Protein AF-A0A970CEX3-F1 (afdb_monomer_lite)

Radius of gyration: 16.03 Å; chains: 1; bounding box: 27×27×50 Å

Secondary structure (DSSP, 8-state):
--HHHHHHHHHHHHHHHTSSSSPPTTPEEEEEEEE-TTT--EEEEEE-TTT--EEEEE--------

Foldseek 3Di:
DPVVVVVVVVVVVVVVVPVADDDDPQWAFDPDWDADPVPRWIWTWTARPVVRDIDTHTPVPPPPDD

pLDDT: mean 70.4, std 14.4, range [39.81, 87.94]

Structure (mmCIF, N/CA/C/O backbone):
data_AF-A0A970CEX3-F1
#
_entry.id   AF-A0A970CEX3-F1
#
loop_
_atom_site.group_PDB
_atom_site.id
_atom_site.type_symbol
_atom_site.label_atom_id
_atom_site.label_alt_id
_atom_site.label_comp_id
_atom_site.label_asym_id
_atom_site.label_entity_id
_atom_site.label_se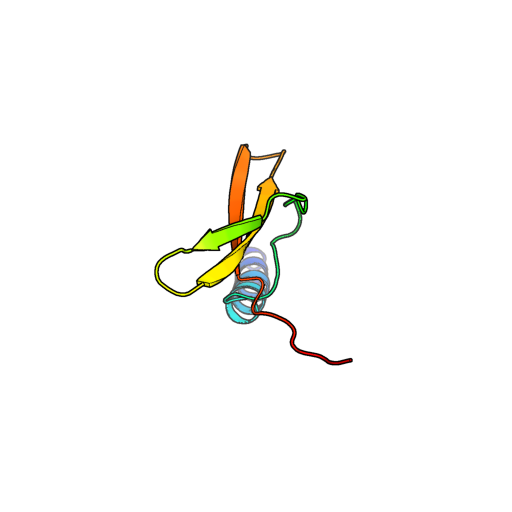q_id
_atom_site.pdbx_PDB_ins_code
_atom_site.Cartn_x
_atom_site.Cartn_y
_atom_site.Cartn_z
_atom_site.occupancy
_atom_site.B_iso_or_equiv
_atom_site.auth_seq_id
_atom_site.auth_comp_id
_atom_site.auth_asym_id
_atom_site.auth_atom_id
_atom_site.pdbx_PDB_model_num
ATOM 1 N N . MET A 1 1 ? -4.641 -0.779 32.473 1.00 58.16 1 MET A N 1
ATOM 2 C CA . MET A 1 1 ? -3.399 -0.409 31.753 1.00 58.16 1 MET A CA 1
ATOM 3 C C . MET A 1 1 ? -2.620 -1.663 31.314 1.00 58.16 1 MET A C 1
ATOM 5 O O . MET A 1 1 ? -1.455 -1.800 31.638 1.00 58.16 1 MET A O 1
ATOM 9 N N . ILE A 1 2 ? -3.254 -2.621 30.621 1.00 56.00 2 ILE A N 1
ATOM 10 C CA . ILE A 1 2 ? -2.594 -3.874 30.162 1.00 56.00 2 ILE A CA 1
ATOM 11 C C . ILE A 1 2 ? -2.949 -4.151 28.688 1.00 56.00 2 ILE A C 1
ATOM 13 O O . ILE A 1 2 ? -2.095 -4.538 27.898 1.00 56.00 2 ILE A O 1
ATOM 17 N N . LEU A 1 3 ? -4.179 -3.822 28.275 1.00 56.66 3 LEU A N 1
ATOM 18 C CA . LEU A 1 3 ? -4.662 -3.980 26.895 1.00 56.66 3 LEU A CA 1
ATOM 19 C C . LEU A 1 3 ? -3.895 -3.126 25.865 1.00 56.66 3 LEU A C 1
ATOM 21 O O . LEU A 1 3 ? -3.646 -3.586 24.755 1.00 56.66 3 LEU A O 1
ATOM 25 N N . ALA A 1 4 ? -3.464 -1.916 26.239 1.00 59.50 4 ALA A N 1
ATOM 26 C CA . ALA A 1 4 ? -2.729 -1.026 25.335 1.00 59.50 4 ALA A CA 1
ATOM 27 C C . ALA A 1 4 ? -1.340 -1.576 24.958 1.00 59.50 4 ALA A C 1
ATOM 29 O O . ALA A 1 4 ? -0.883 -1.388 23.834 1.00 59.50 4 ALA A O 1
ATOM 30 N N . VAL A 1 5 ? -0.686 -2.303 25.869 1.00 58.28 5 VAL A N 1
ATOM 31 C CA . VAL A 1 5 ? 0.682 -2.804 25.657 1.00 58.28 5 VAL A CA 1
ATOM 32 C C . VAL A 1 5 ? 0.681 -4.030 24.740 1.00 58.28 5 VAL A C 1
ATOM 34 O O . VAL A 1 5 ? 1.530 -4.144 23.860 1.00 58.28 5 VAL A O 1
ATOM 37 N N . ALA A 1 6 ? -0.321 -4.907 24.875 1.00 57.66 6 ALA A N 1
ATOM 38 C CA . ALA A 1 6 ? -0.489 -6.066 23.996 1.00 57.66 6 ALA A CA 1
ATOM 39 C C . ALA A 1 6 ? -0.808 -5.657 22.545 1.00 57.66 6 ALA A C 1
ATOM 41 O O . ALA A 1 6 ? -0.273 -6.248 21.607 1.00 57.66 6 ALA A O 1
ATOM 42 N N . GLY A 1 7 ? -1.625 -4.612 22.357 1.00 60.44 7 GLY A N 1
ATOM 43 C CA . GLY A 1 7 ? -1.938 -4.070 21.031 1.00 60.44 7 GLY A CA 1
ATOM 44 C C . GLY A 1 7 ? -0.705 -3.521 20.306 1.00 60.44 7 GLY A C 1
ATOM 45 O O . GLY A 1 7 ? -0.492 -3.830 19.134 1.00 60.44 7 GLY A O 1
ATOM 46 N N . ILE A 1 8 ? 0.153 -2.782 21.018 1.00 61.25 8 ILE A N 1
ATOM 47 C CA . ILE A 1 8 ? 1.393 -2.222 20.456 1.00 61.25 8 ILE A CA 1
ATOM 48 C C . IL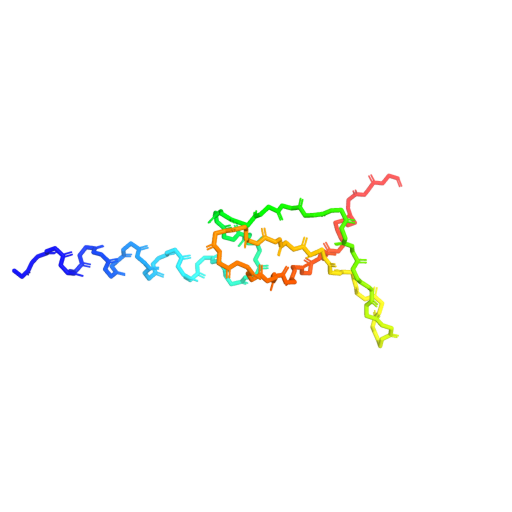E A 1 8 ? 2.406 -3.331 20.135 1.00 61.25 8 ILE A C 1
ATOM 50 O O . ILE A 1 8 ? 3.065 -3.270 19.102 1.00 61.25 8 ILE A O 1
ATOM 54 N N . PHE A 1 9 ? 2.498 -4.378 20.961 1.00 59.41 9 PHE A N 1
ATOM 55 C CA . PHE A 1 9 ? 3.475 -5.455 20.760 1.00 59.41 9 PHE A CA 1
ATOM 56 C C . PHE A 1 9 ? 3.160 -6.339 19.539 1.00 59.41 9 PHE A C 1
ATOM 58 O O . PHE A 1 9 ? 4.065 -6.756 18.813 1.00 59.41 9 PHE A O 1
ATOM 65 N N . ILE A 1 10 ? 1.874 -6.600 19.272 1.00 60.41 10 ILE A N 1
ATOM 66 C CA . ILE A 1 10 ? 1.440 -7.331 18.068 1.00 60.41 10 ILE A CA 1
ATOM 67 C C . ILE A 1 10 ? 1.610 -6.460 16.813 1.00 60.41 10 ILE A C 1
ATOM 69 O O . ILE A 1 10 ? 2.015 -6.969 15.764 1.00 60.41 10 ILE A O 1
ATOM 73 N N . TRP A 1 11 ? 1.345 -5.153 16.915 1.00 56.94 11 TRP A N 1
ATOM 74 C CA . TRP A 1 11 ? 1.512 -4.214 15.805 1.00 56.94 11 TRP A CA 1
ATOM 75 C C . TRP A 1 11 ? 2.991 -4.004 15.439 1.00 56.94 11 TRP A C 1
ATOM 77 O O . TRP A 1 11 ? 3.334 -4.164 14.270 1.00 56.94 11 TRP A O 1
ATOM 87 N N . ASP A 1 12 ? 3.887 -3.775 16.409 1.00 55.31 12 ASP A N 1
ATOM 88 C CA . ASP A 1 12 ? 5.326 -3.547 16.165 1.00 55.31 12 ASP A CA 1
ATOM 89 C C . ASP A 1 12 ? 6.000 -4.757 15.488 1.00 55.31 12 ASP A C 1
ATOM 91 O O . ASP A 1 12 ? 6.755 -4.602 14.523 1.00 55.31 12 ASP A O 1
ATOM 95 N N . ARG A 1 13 ? 5.644 -5.987 15.893 1.00 56.16 13 ARG A N 1
ATOM 96 C CA . ARG A 1 13 ? 6.200 -7.206 15.281 1.00 56.16 13 ARG A CA 1
ATOM 97 C C . ARG A 1 13 ? 5.687 -7.454 13.861 1.00 56.16 13 ARG A C 1
ATOM 99 O O . ARG A 1 13 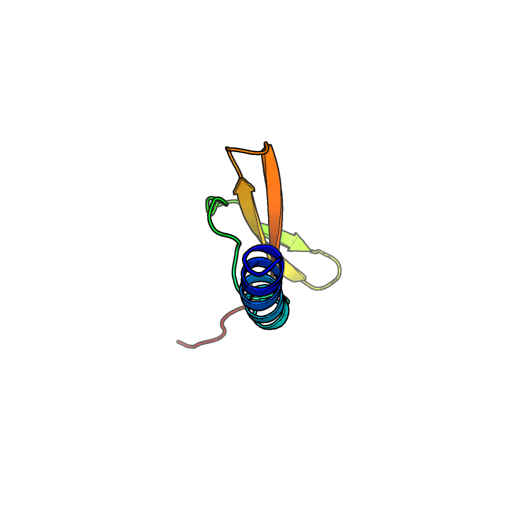? 6.435 -7.968 13.028 1.00 56.16 13 ARG A O 1
ATOM 106 N N . ARG A 1 14 ? 4.430 -7.102 13.570 1.00 56.19 14 ARG A N 1
ATOM 107 C CA . ARG A 1 14 ? 3.852 -7.237 12.224 1.00 56.19 14 ARG A CA 1
ATOM 108 C C . ARG A 1 14 ? 4.362 -6.146 11.286 1.00 56.19 14 ARG A C 1
ATOM 110 O O . ARG A 1 14 ? 4.647 -6.436 10.134 1.00 56.19 14 ARG A O 1
ATOM 117 N N . TYR A 1 15 ? 4.552 -4.928 11.785 1.00 54.62 15 TYR A N 1
ATOM 118 C CA . TYR A 1 15 ? 5.013 -3.795 10.985 1.00 54.62 15 TYR A CA 1
ATOM 119 C C . TYR A 1 15 ? 6.478 -3.948 10.537 1.00 54.62 15 TYR A C 1
ATOM 121 O O . TYR A 1 15 ? 6.815 -3.615 9.403 1.00 54.62 15 TYR A O 1
ATOM 129 N N . ARG A 1 16 ? 7.350 -4.527 11.380 1.00 53.22 16 ARG A N 1
ATOM 130 C CA . ARG A 1 16 ? 8.775 -4.726 11.039 1.00 53.22 16 ARG A CA 1
ATOM 131 C C . ARG A 1 16 ? 9.046 -5.873 10.067 1.00 53.22 16 ARG A C 1
ATOM 133 O O . ARG A 1 16 ? 10.010 -5.794 9.317 1.00 53.22 16 ARG A O 1
ATOM 140 N N . LYS A 1 17 ? 8.220 -6.926 10.044 1.00 50.38 17 LYS A N 1
ATOM 141 C CA . LYS A 1 17 ? 8.395 -8.042 9.090 1.00 50.38 17 LYS A CA 1
ATOM 142 C C . LYS A 1 17 ? 7.906 -7.726 7.675 1.00 50.38 17 LYS A C 1
ATOM 144 O O . LYS A 1 17 ? 8.229 -8.459 6.751 1.00 50.38 17 LYS A O 1
ATOM 149 N N . ASN A 1 18 ? 7.134 -6.656 7.512 1.00 51.91 18 ASN A N 1
ATOM 150 C CA . ASN A 1 18 ? 6.322 -6.427 6.323 1.00 51.91 18 ASN A CA 1
ATOM 151 C C . ASN A 1 18 ? 6.804 -5.241 5.475 1.00 51.91 18 ASN A C 1
ATOM 153 O O . ASN A 1 18 ? 6.031 -4.678 4.700 1.00 51.91 18 ASN A O 1
ATOM 157 N N . GLN A 1 19 ? 8.072 -4.850 5.633 1.00 48.62 19 GLN A N 1
ATOM 158 C CA . GLN A 1 19 ? 8.720 -3.787 4.865 1.00 48.62 19 GLN A CA 1
ATOM 159 C C . GLN A 1 19 ? 8.946 -4.215 3.403 1.00 48.62 19 GLN A C 1
ATOM 161 O O . GLN A 1 19 ? 10.073 -4.431 2.976 1.00 48.62 19 GLN A O 1
ATOM 166 N N . GLY A 1 20 ? 7.857 -4.350 2.642 1.00 51.66 20 GLY A N 1
ATOM 167 C CA . GLY A 1 20 ? 7.884 -4.357 1.177 1.00 51.66 20 GLY A CA 1
ATOM 168 C C . GLY A 1 20 ? 7.342 -5.601 0.474 1.00 51.66 20 GLY A C 1
ATOM 169 O O . GLY A 1 20 ? 7.128 -5.515 -0.727 1.00 51.66 20 GLY A O 1
ATOM 170 N N . ILE A 1 21 ? 7.080 -6.715 1.172 1.00 55.25 21 ILE A N 1
ATOM 171 C CA . ILE A 1 21 ? 6.778 -8.004 0.505 1.00 55.25 21 ILE A CA 1
ATOM 172 C C . ILE A 1 21 ? 5.309 -8.439 0.636 1.00 55.25 21 ILE A C 1
ATOM 174 O O . ILE A 1 21 ? 4.747 -8.991 -0.301 1.00 55.25 21 ILE A O 1
ATOM 178 N N . GLU A 1 22 ? 4.643 -8.177 1.760 1.00 60.88 22 GLU A N 1
ATOM 179 C CA . GLU A 1 22 ? 3.282 -8.690 1.971 1.00 60.88 22 GLU A CA 1
ATOM 180 C C . GLU A 1 22 ? 2.243 -7.593 1.732 1.00 60.88 22 GLU A C 1
ATOM 182 O O . GLU A 1 22 ? 2.212 -6.573 2.425 1.00 60.88 22 GLU A O 1
ATOM 187 N N . VAL A 1 23 ? 1.360 -7.799 0.763 1.00 64.56 23 VAL A N 1
ATOM 188 C CA . VAL A 1 23 ? 0.212 -6.917 0.565 1.00 64.56 23 VAL A CA 1
ATOM 189 C C . VAL A 1 23 ? -0.707 -6.998 1.794 1.00 64.56 23 VAL A C 1
ATOM 191 O O . VAL A 1 23 ? -1.031 -8.104 2.239 1.00 64.56 23 VAL A O 1
ATOM 194 N N . PRO A 1 24 ? -1.138 -5.861 2.379 1.00 65.94 24 PRO A N 1
ATOM 195 C CA . PRO A 1 24 ? -1.997 -5.884 3.555 1.00 65.94 24 PRO A CA 1
ATOM 196 C C . PRO A 1 24 ? -3.316 -6.610 3.264 1.00 65.94 24 PRO A C 1
ATOM 198 O O . PRO A 1 24 ? -3.906 -6.455 2.195 1.00 65.94 24 PRO A O 1
ATOM 201 N N . LYS A 1 25 ? -3.825 -7.376 4.236 1.00 62.81 25 LYS A N 1
ATOM 202 C CA . LYS A 1 25 ? -5.143 -8.019 4.117 1.00 62.81 25 LYS A CA 1
ATOM 203 C C . LYS A 1 25 ? -6.224 -6.958 3.866 1.00 62.81 25 LYS A C 1
ATOM 205 O O . LYS A 1 25 ? -6.290 -5.978 4.604 1.00 62.81 25 LYS A O 1
ATOM 210 N N . GLY A 1 26 ? -7.062 -7.173 2.852 1.00 71.44 26 GLY A N 1
ATOM 211 C CA . GLY A 1 26 ? -8.103 -6.227 2.417 1.00 71.44 26 GLY A CA 1
ATOM 212 C C . GLY A 1 26 ? -7.767 -5.455 1.138 1.00 71.44 26 GLY A C 1
ATOM 213 O O . GLY A 1 26 ? -8.573 -4.653 0.682 1.00 71.44 26 GLY A O 1
ATOM 214 N N . TYR A 1 27 ? -6.592 -5.695 0.565 1.00 78.69 27 TYR A N 1
ATOM 215 C CA . TYR A 1 27 ? -6.254 -5.274 -0.784 1.00 78.69 27 TYR A CA 1
ATOM 216 C C . TYR A 1 27 ? -6.454 -6.448 -1.746 1.00 78.69 27 TYR A C 1
ATOM 218 O O . TYR A 1 27 ? -5.821 -7.495 -1.598 1.00 78.69 27 TYR A O 1
ATOM 226 N N . ASP A 1 28 ? -7.325 -6.264 -2.728 1.00 80.62 28 ASP A N 1
ATOM 227 C CA . ASP A 1 28 ? -7.566 -7.208 -3.808 1.00 80.62 28 ASP A CA 1
ATOM 228 C C . ASP A 1 28 ? -6.486 -7.057 -4.879 1.00 80.62 28 ASP A C 1
ATOM 230 O O . ASP A 1 28 ? -6.166 -5.951 -5.331 1.00 80.62 28 ASP A O 1
ATOM 234 N N . ARG A 1 29 ? -5.904 -8.190 -5.282 1.00 80.69 29 ARG A N 1
ATOM 235 C CA . ARG A 1 29 ? -4.953 -8.242 -6.393 1.00 80.69 29 ARG A CA 1
ATOM 236 C C . ARG A 1 29 ? -5.698 -7.915 -7.675 1.00 80.69 29 ARG A C 1
ATOM 238 O O . ARG A 1 29 ? -6.614 -8.645 -8.044 1.00 80.69 29 ARG A O 1
ATO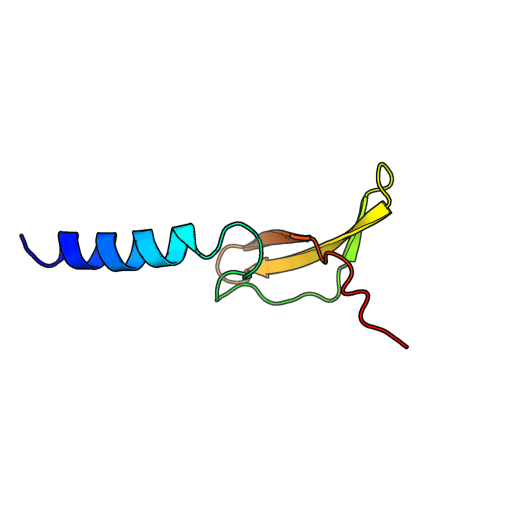M 245 N N . THR A 1 30 ? -5.283 -6.860 -8.365 1.00 85.50 30 THR A N 1
ATOM 246 C CA . THR A 1 30 ? -5.822 -6.561 -9.689 1.00 85.50 30 THR A CA 1
ATOM 247 C C . THR A 1 30 ? -4.926 -7.166 -10.766 1.00 85.50 30 THR A C 1
ATOM 249 O O . THR A 1 30 ? -3.758 -7.504 -10.544 1.00 85.50 30 THR A O 1
ATOM 252 N N . GLU A 1 31 ? -5.484 -7.329 -11.962 1.00 84.00 31 GLU A N 1
ATOM 253 C C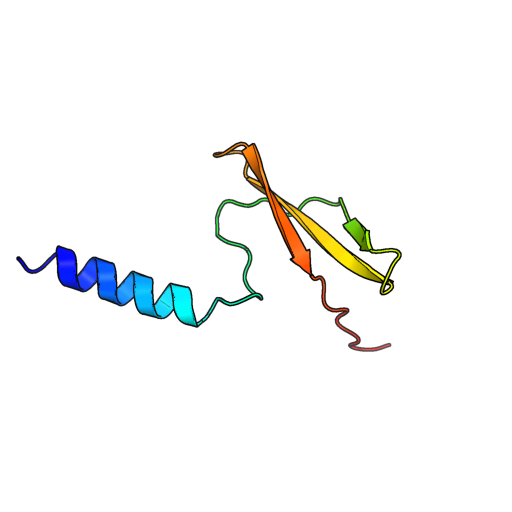A . GLU A 1 31 ? -4.719 -7.712 -13.153 1.00 84.00 31 GLU A CA 1
ATOM 254 C C . GLU A 1 31 ? -3.932 -6.528 -13.741 1.00 84.00 31 GLU A C 1
ATOM 256 O O . GLU A 1 31 ? -3.202 -6.684 -14.717 1.00 84.00 31 GLU A O 1
ATOM 261 N N . GLU A 1 32 ? -4.036 -5.345 -13.128 1.00 85.38 32 GLU A N 1
ATOM 262 C CA . GLU A 1 32 ? -3.361 -4.138 -13.579 1.00 85.38 32 GLU A CA 1
ATOM 263 C C . GLU A 1 32 ? -1.888 -4.164 -13.140 1.00 85.38 32 GLU A C 1
ATOM 265 O O . GLU A 1 32 ? -1.550 -4.237 -11.954 1.00 85.38 32 GLU A O 1
ATOM 270 N N . VAL A 1 33 ? -0.995 -4.125 -14.126 1.00 87.69 33 VAL A N 1
ATOM 271 C CA . VAL A 1 33 ? 0.454 -4.067 -13.929 1.00 87.69 33 VAL A CA 1
ATOM 272 C C . VAL A 1 33 ? 0.959 -2.813 -14.618 1.00 87.69 33 VAL A C 1
ATOM 274 O O . VAL A 1 33 ? 0.730 -2.622 -15.810 1.00 87.69 33 VAL A O 1
ATOM 277 N N . THR A 1 34 ? 1.664 -1.967 -13.876 1.00 85.50 34 THR A N 1
ATOM 278 C CA . THR A 1 34 ? 2.345 -0.801 -14.435 1.00 85.50 34 THR A CA 1
ATOM 279 C C . THR A 1 34 ? 3.835 -1.076 -14.564 1.00 85.50 34 THR A C 1
ATOM 281 O O . THR A 1 34 ? 4.418 -1.794 -13.751 1.00 85.50 34 THR A O 1
ATOM 284 N N . ILE A 1 35 ? 4.454 -0.542 -15.611 1.00 87.94 35 ILE A N 1
ATOM 285 C CA . ILE A 1 35 ? 5.879 -0.719 -15.887 1.00 87.94 35 ILE A CA 1
ATOM 286 C C . ILE A 1 35 ? 6.512 0.659 -15.858 1.00 87.94 35 ILE A C 1
ATOM 288 O O . ILE A 1 35 ? 6.129 1.530 -16.637 1.00 87.94 35 ILE A O 1
ATOM 292 N N . ASP A 1 36 ? 7.471 0.859 -14.961 1.00 84.94 36 ASP A N 1
ATOM 293 C CA . ASP A 1 36 ? 8.199 2.117 -14.908 1.00 84.94 36 ASP A CA 1
ATOM 294 C C . ASP A 1 36 ? 9.160 2.206 -16.110 1.00 84.94 36 ASP A C 1
ATOM 296 O O . ASP A 1 36 ? 10.012 1.329 -16.280 1.00 84.94 36 ASP A O 1
ATOM 300 N N . PRO A 1 37 ? 9.047 3.236 -16.968 1.00 82.62 37 PRO A N 1
ATOM 301 C CA . PRO A 1 37 ? 9.882 3.367 -18.161 1.00 82.62 37 PRO A CA 1
ATOM 302 C C . PRO A 1 37 ? 11.332 3.759 -17.838 1.00 82.62 37 PRO A C 1
ATOM 304 O O . PRO A 1 37 ? 12.197 3.639 -18.702 1.00 82.62 37 PRO A O 1
ATOM 307 N N . SER A 1 38 ? 11.614 4.219 -16.615 1.00 86.12 38 SER A N 1
ATOM 308 C CA . SER A 1 38 ? 12.937 4.701 -16.200 1.00 86.12 38 SER A CA 1
ATOM 309 C C . SER A 1 38 ? 13.873 3.553 -15.820 1.00 86.12 38 SER A C 1
ATOM 311 O O . SER A 1 38 ? 15.088 3.677 -15.951 1.00 86.12 38 SER A O 1
ATOM 313 N N . ASN A 1 39 ? 13.325 2.437 -15.331 1.00 83.62 39 ASN A N 1
ATOM 314 C CA . ASN A 1 39 ? 14.098 1.276 -14.873 1.00 83.62 39 ASN A CA 1
ATOM 315 C C . ASN A 1 39 ? 13.540 -0.085 -15.338 1.00 83.62 39 ASN A C 1
ATOM 317 O O . ASN A 1 39 ? 14.151 -1.117 -15.064 1.00 83.62 39 ASN A O 1
ATOM 321 N N . GLY A 1 40 ? 12.398 -0.109 -16.030 1.00 82.12 40 GLY A N 1
ATOM 322 C CA . GLY A 1 40 ? 11.750 -1.328 -16.519 1.00 82.12 40 GLY A CA 1
ATOM 323 C C . GLY A 1 40 ? 11.114 -2.192 -15.425 1.00 82.12 40 GLY A C 1
ATOM 324 O O . GLY A 1 40 ? 10.771 -3.348 -15.687 1.00 82.12 40 GLY A O 1
ATOM 325 N N . LYS A 1 41 ? 10.970 -1.680 -14.197 1.00 84.75 41 LYS A N 1
ATOM 326 C CA . LYS A 1 41 ? 10.379 -2.426 -13.081 1.00 84.75 41 LYS A CA 1
ATOM 327 C C . LYS A 1 41 ? 8.872 -2.544 -13.243 1.00 84.75 41 LYS A C 1
ATOM 329 O O . LYS A 1 41 ? 8.198 -1.589 -13.623 1.00 84.75 41 LYS A O 1
ATOM 334 N N . ARG A 1 42 ? 8.348 -3.725 -12.919 1.00 86.50 42 ARG A N 1
ATOM 335 C CA . ARG A 1 42 ? 6.917 -4.027 -12.956 1.00 86.50 42 ARG A CA 1
ATOM 336 C C . ARG A 1 42 ? 6.331 -3.870 -11.562 1.00 86.50 42 ARG A C 1
ATOM 338 O O . ARG A 1 42 ? 6.837 -4.443 -10.601 1.00 86.50 42 ARG A O 1
ATOM 345 N N . PHE A 1 43 ? 5.243 -3.126 -11.465 1.00 87.50 43 PHE A N 1
ATOM 346 C CA . PHE A 1 43 ? 4.494 -2.940 -10.236 1.00 87.50 43 PHE A CA 1
ATOM 347 C C . PHE A 1 43 ? 3.079 -3.464 -10.445 1.00 87.50 43 PHE A C 1
ATOM 349 O O . PHE A 1 43 ? 2.347 -2.992 -11.314 1.00 87.50 43 PHE A O 1
ATOM 356 N N . ARG A 1 44 ? 2.698 -4.452 -9.642 1.00 87.81 44 ARG A N 1
ATOM 357 C CA . ARG A 1 44 ? 1.337 -4.972 -9.568 1.00 87.81 44 ARG A CA 1
ATOM 358 C C . ARG A 1 44 ? 0.501 -4.006 -8.737 1.00 87.81 44 ARG A C 1
ATOM 360 O O . ARG A 1 44 ? 0.900 -3.624 -7.634 1.00 87.81 44 ARG A O 1
ATOM 367 N N . ILE A 1 45 ? -0.653 -3.619 -9.259 1.00 87.50 45 ILE A N 1
ATOM 368 C CA . ILE A 1 45 ? -1.579 -2.745 -8.552 1.00 87.50 45 ILE A CA 1
ATOM 369 C C . ILE A 1 45 ? -2.512 -3.606 -7.704 1.00 87.50 45 ILE A C 1
ATOM 371 O O . ILE A 1 45 ? -2.975 -4.675 -8.095 1.00 87.50 45 ILE A O 1
ATOM 375 N N . TYR A 1 46 ? -2.752 -3.141 -6.492 1.00 87.00 46 TYR A N 1
ATOM 376 C CA . TYR A 1 46 ? -3.678 -3.747 -5.559 1.00 87.00 46 TYR A CA 1
ATOM 377 C C . TYR A 1 46 ? -4.708 -2.702 -5.162 1.00 87.00 46 TYR A C 1
ATOM 379 O O . TYR A 1 46 ? -4.353 -1.571 -4.824 1.00 87.00 46 TYR A O 1
ATOM 387 N N . TYR A 1 47 ? -5.984 -3.064 -5.208 1.00 85.94 47 TYR A N 1
ATOM 388 C CA . TYR A 1 47 ? -7.082 -2.153 -4.913 1.00 85.94 47 TYR A CA 1
ATOM 389 C C . TYR A 1 47 ? -7.755 -2.542 -3.605 1.00 85.94 47 TYR A C 1
ATOM 391 O O . TYR A 1 47 ? -8.115 -3.694 -3.401 1.00 85.94 47 TYR A O 1
ATOM 399 N N . ASN A 1 48 ? -7.943 -1.579 -2.712 1.00 85.81 48 ASN A N 1
ATOM 400 C CA . ASN A 1 48 ? -8.701 -1.786 -1.492 1.00 85.81 48 ASN A CA 1
ATOM 401 C C . ASN A 1 48 ? -10.120 -1.247 -1.680 1.00 85.81 48 ASN A C 1
ATOM 403 O O . ASN A 1 48 ? -10.329 -0.036 -1.643 1.00 85.81 48 ASN A O 1
ATOM 407 N N . SER A 1 49 ? -11.100 -2.137 -1.838 1.00 82.69 49 SER A N 1
ATOM 408 C CA . SER A 1 49 ? -12.510 -1.742 -1.983 1.00 82.69 49 SER A CA 1
ATOM 409 C C . SER A 1 49 ? -13.099 -1.111 -0.716 1.00 82.69 49 SER A C 1
ATOM 411 O O . SER A 1 49 ? -14.092 -0.394 -0.797 1.00 82.69 49 SER A O 1
ATOM 413 N N . ALA A 1 50 ? -12.501 -1.344 0.457 1.00 79.38 50 ALA A N 1
ATOM 414 C CA . ALA A 1 50 ? -12.976 -0.786 1.721 1.00 79.38 50 ALA A CA 1
ATOM 415 C C . ALA A 1 50 ? -12.545 0.676 1.928 1.00 79.38 50 ALA A C 1
ATOM 417 O O . ALA A 1 50 ? -13.276 1.439 2.556 1.00 79.38 50 ALA A O 1
ATOM 418 N N . THR A 1 51 ? -11.377 1.080 1.412 1.00 83.88 51 THR A N 1
ATOM 419 C CA . THR A 1 51 ? -10.854 2.456 1.549 1.00 83.88 51 THR A CA 1
ATOM 420 C C . THR A 1 51 ? -10.783 3.230 0.232 1.00 83.88 51 THR A C 1
ATOM 422 O O . THR A 1 51 ? -10.578 4.441 0.249 1.00 83.88 51 THR A O 1
ATOM 425 N N . GLY A 1 52 ? -10.919 2.557 -0.913 1.00 84.12 52 GLY A N 1
ATOM 426 C CA . GLY A 1 52 ? -10.701 3.123 -2.245 1.00 84.12 52 GLY A CA 1
ATOM 427 C C . GLY A 1 52 ? -9.225 3.361 -2.593 1.00 84.12 52 GLY A C 1
ATOM 428 O O . GLY A 1 52 ? -8.932 3.997 -3.606 1.00 84.12 52 GLY A O 1
ATOM 429 N N . GLN A 1 53 ? -8.286 2.885 -1.769 1.00 83.19 53 GLN A N 1
ATOM 430 C CA . GLN A 1 53 ? -6.854 3.117 -1.958 1.00 83.19 53 GLN A CA 1
ATOM 431 C C . GLN A 1 53 ? -6.236 2.128 -2.950 1.00 83.19 53 GLN A C 1
ATOM 433 O O . GLN A 1 53 ? -6.620 0.961 -3.021 1.00 83.19 53 GLN A O 1
ATOM 438 N N . ARG A 1 54 ? -5.230 2.599 -3.694 1.00 84.56 54 ARG A N 1
ATOM 439 C CA . ARG A 1 54 ? -4.409 1.779 -4.592 1.00 84.56 54 ARG A CA 1
ATOM 440 C C . ARG A 1 54 ? -3.020 1.615 -3.999 1.00 84.56 54 ARG A C 1
ATOM 442 O O . ARG A 1 54 ? -2.405 2.598 -3.590 1.00 84.56 54 ARG A O 1
ATOM 449 N N . PHE A 1 55 ? -2.535 0.384 -3.965 1.00 83.44 55 PHE A N 1
ATOM 450 C CA . PHE A 1 55 ? -1.209 0.037 -3.484 1.00 83.44 55 PHE A CA 1
ATOM 451 C C . PHE A 1 55 ? -0.384 -0.536 -4.633 1.00 83.44 55 PHE A C 1
ATOM 453 O O . PHE A 1 55 ? -0.810 -1.471 -5.307 1.00 83.44 55 PHE A O 1
ATOM 460 N N . TYR A 1 56 ? 0.791 0.044 -4.858 1.00 83.19 56 TYR A N 1
ATOM 461 C CA . TYR A 1 56 ? 1.734 -0.403 -5.875 1.00 83.19 56 TYR A CA 1
ATOM 462 C C . TYR A 1 56 ? 2.722 -1.345 -5.210 1.00 83.19 56 TYR A C 1
ATOM 464 O O . TYR A 1 56 ? 3.485 -0.940 -4.335 1.00 83.19 56 TYR A O 1
ATOM 472 N N . HIS A 1 57 ? 2.694 -2.604 -5.612 1.00 82.88 57 HIS A N 1
ATOM 473 C CA . HIS A 1 57 ? 3.611 -3.606 -5.112 1.00 82.88 57 HIS A CA 1
ATOM 474 C C . HIS A 1 57 ? 4.608 -3.935 -6.213 1.00 82.88 57 HIS A C 1
ATOM 476 O O . HIS A 1 57 ? 4.201 -4.316 -7.310 1.00 82.88 57 HIS A O 1
ATOM 482 N N . GLU A 1 58 ? 5.901 -3.751 -5.946 1.00 81.94 58 GLU A N 1
ATOM 483 C CA . GLU A 1 58 ? 6.936 -4.172 -6.887 1.00 81.94 58 GLU A CA 1
ATOM 484 C C . GLU A 1 58 ? 6.817 -5.684 -7.047 1.00 81.94 58 GLU A C 1
ATOM 486 O O . GLU A 1 58 ? 7.048 -6.440 -6.107 1.00 81.94 58 GLU A O 1
ATOM 491 N N . GLU A 1 59 ? 6.432 -6.127 -8.241 1.00 77.00 59 GLU A N 1
ATOM 492 C CA . GLU A 1 59 ? 6.568 -7.528 -8.594 1.00 77.00 59 GLU A CA 1
ATOM 493 C C . GLU A 1 59 ? 8.029 -7.677 -8.997 1.00 77.00 59 GLU A C 1
ATOM 495 O O . GLU A 1 59 ? 8.371 -7.653 -10.183 1.00 77.00 59 GLU A O 1
ATOM 500 N N . SER A 1 60 ? 8.908 -7.676 -7.983 1.00 63.47 60 SER A N 1
ATOM 501 C CA . SER A 1 60 ? 10.322 -7.986 -8.138 1.00 63.47 60 S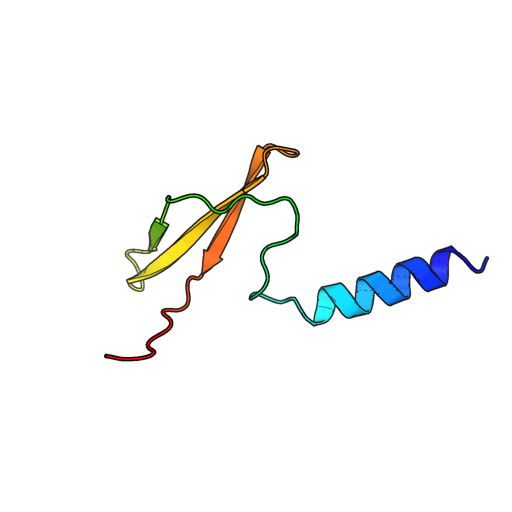ER A CA 1
ATOM 502 C C . SER A 1 60 ? 10.335 -9.312 -8.866 1.00 63.47 60 SER A C 1
ATOM 504 O O . SER A 1 60 ? 9.893 -10.308 -8.302 1.00 63.47 60 SER A O 1
ATOM 506 N N . ALA A 1 61 ? 10.675 -9.267 -10.155 1.00 56.56 61 ALA A N 1
ATOM 507 C CA . ALA A 1 61 ? 10.510 -10.384 -11.059 1.00 56.56 61 ALA A CA 1
ATOM 508 C C . ALA A 1 61 ? 11.086 -11.626 -10.388 1.00 56.56 61 ALA A C 1
ATOM 510 O O . ALA A 1 61 ? 12.304 -11.736 -10.237 1.00 56.56 61 ALA A O 1
ATOM 511 N N . ASP A 1 62 ? 10.191 -12.515 -9.968 1.00 51.31 62 ASP A N 1
ATOM 512 C CA . ASP A 1 62 ? 10.508 -13.875 -9.599 1.00 51.31 62 ASP A CA 1
ATOM 513 C C . ASP A 1 62 ? 11.043 -14.516 -10.881 1.00 51.31 62 ASP A C 1
ATOM 515 O O . ASP A 1 62 ? 10.321 -15.043 -11.723 1.00 51.31 62 ASP A O 1
ATOM 519 N N . ARG A 1 63 ? 12.337 -14.299 -11.124 1.00 50.47 63 ARG A N 1
ATOM 520 C CA . ARG A 1 63 ? 13.145 -15.092 -12.034 1.00 50.47 63 ARG A CA 1
ATOM 521 C C . ARG A 1 63 ? 13.475 -16.390 -11.298 1.00 50.47 63 ARG A C 1
ATOM 523 O O . ARG A 1 63 ? 14.632 -16.645 -10.990 1.00 50.47 63 ARG A O 1
ATOM 530 N N . GLU A 1 64 ? 12.461 -17.200 -11.045 1.00 50.50 64 GLU A N 1
ATOM 531 C CA . GLU A 1 64 ? 12.571 -18.655 -11.063 1.00 50.50 64 GLU A CA 1
ATOM 532 C C . GLU A 1 64 ? 11.715 -19.070 -12.270 1.00 50.50 64 GLU A C 1
ATOM 534 O O . GLU A 1 64 ? 10.497 -18.994 -12.260 1.00 50.50 64 GLU A O 1
ATOM 539 N N . GLY A 1 65 ? 12.284 -19.217 -13.462 1.00 56.09 65 GLY A N 1
ATOM 540 C CA . GLY A 1 65 ? 13.121 -20.351 -13.819 1.00 56.09 65 GLY A CA 1
ATOM 541 C C . GLY A 1 65 ? 12.318 -21.222 -14.788 1.00 56.09 65 GLY A C 1
ATOM 542 O O . GLY A 1 65 ? 11.379 -21.893 -14.371 1.00 56.09 65 GLY A O 1
ATOM 543 N N . HIS A 1 66 ? 12.660 -21.186 -16.078 1.00 39.81 66 HIS A N 1
ATOM 544 C CA . HIS A 1 66 ? 12.316 -22.244 -17.026 1.00 39.81 66 HIS A CA 1
ATOM 545 C C . HIS A 1 66 ? 13.295 -22.262 -18.199 1.00 39.81 66 HIS A C 1
ATOM 547 O O . HIS A 1 66 ? 13.746 -21.164 -18.600 1.00 39.81 66 HIS A O 1
#

Sequence (66 aa):
MILAVAGIFIWDRRYRKNQGIEVPKGYDRTEEVTIDPSNGKRFRIYYNSATGQRFYHEESADREGH